Protein AF-A0AAX3NZW2-F1 (afdb_monomer)

Organism: NCBI:txid656

Nearest PDB structures (foldseek):
  5y38-assembly1_A  TM=6.223E-01  e=1.974E+00  Homo sapiens
  3m4w-assembly2_B  TM=3.027E-01  e=1.446E+00  Escherichia coli K-12
  6v8i-assembly1_BB  TM=1.480E-01  e=3.493E+00  Dubowvirus dv80alpha

Radius of gyration: 14.72 Å; Cα contacts (8 Å, |Δi|>4): 260; chains: 1; bounding box: 34×29×38 Å

Sequence (116 aa):
MSKVYSTVPEISEVSLMRLSLELIDGKAMIDFDLTSNLPDKAPVKWGANYNRCRIGLGCYVVSQFSMTGDFHSCNGMLNVSHRNECYFVVFSSELINFSFECKVIHVIGPSVYTSC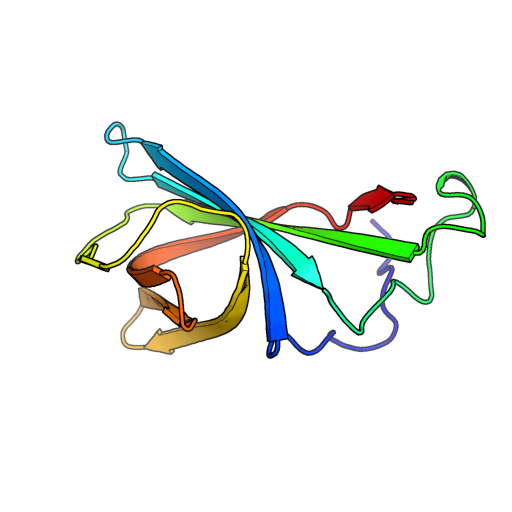

InterPro domains:
  IPR028957 Immunity protein 50 [PF15594] (1-113)

Structure (mmCIF, N/CA/C/O backbone):
data_AF-A0AAX3NZW2-F1
#
_entry.id   AF-A0AAX3NZW2-F1
#
loop_
_atom_site.group_PDB
_atom_site.id
_atom_site.type_symbol
_atom_site.label_atom_id
_atom_site.label_alt_id
_atom_site.label_comp_id
_atom_site.label_asym_id
_atom_site.label_entity_id
_atom_site.label_seq_id
_atom_site.pdbx_PDB_ins_code
_atom_site.Cartn_x
_atom_site.Cartn_y
_atom_site.Cartn_z
_atom_site.occupancy
_atom_site.B_iso_or_equiv
_atom_site.auth_seq_id
_atom_site.auth_comp_id
_atom_site.auth_asym_id
_atom_site.auth_atom_id
_atom_site.pdbx_PDB_model_num
ATOM 1 N N . MET A 1 1 ? -3.575 -11.635 -17.885 1.00 53.38 1 MET A N 1
ATOM 2 C CA . MET A 1 1 ? -2.385 -10.843 -17.496 1.00 53.38 1 MET A CA 1
ATOM 3 C C . MET A 1 1 ? -1.241 -11.803 -17.218 1.00 53.38 1 MET A C 1
ATOM 5 O O . MET A 1 1 ? -1.465 -12.788 -16.528 1.00 53.38 1 MET A O 1
ATOM 9 N N . SER A 1 2 ? -0.055 -11.568 -17.782 1.00 68.62 2 SER A N 1
ATOM 10 C CA . SER A 1 2 ? 1.153 -12.331 -17.445 1.00 68.62 2 SER A CA 1
ATOM 11 C C . SER A 1 2 ? 1.711 -11.855 -16.103 1.00 68.62 2 SER A C 1
ATOM 13 O O . SER A 1 2 ? 1.704 -10.654 -15.832 1.00 68.62 2 SER A O 1
ATOM 15 N N . LYS A 1 3 ? 2.197 -12.778 -15.264 1.00 80.25 3 LYS A N 1
ATOM 16 C CA . LYS A 1 3 ? 2.942 -12.420 -14.048 1.00 80.25 3 LYS A CA 1
ATOM 17 C C . LYS A 1 3 ? 4.201 -11.646 -14.447 1.00 80.25 3 LYS A C 1
ATOM 19 O O . LYS A 1 3 ? 4.969 -12.140 -15.269 1.00 80.25 3 LYS A O 1
ATOM 24 N N . VAL A 1 4 ? 4.386 -10.457 -13.876 1.00 86.06 4 VAL A N 1
ATOM 25 C CA . VAL A 1 4 ? 5.558 -9.597 -14.141 1.00 86.06 4 VAL A CA 1
ATOM 26 C C . VAL A 1 4 ? 6.672 -9.757 -13.108 1.00 86.06 4 VAL A C 1
ATOM 28 O O . VAL A 1 4 ? 7.754 -9.215 -13.295 1.00 86.06 4 VAL A O 1
ATOM 31 N N . TYR A 1 5 ? 6.397 -10.518 -12.049 1.00 86.31 5 TYR A N 1
ATOM 32 C CA . TYR A 1 5 ? 7.382 -10.998 -11.095 1.00 86.31 5 TYR A CA 1
ATOM 33 C C . TYR A 1 5 ? 7.500 -12.522 -11.207 1.00 86.31 5 TYR A C 1
ATOM 35 O O . TYR A 1 5 ? 6.483 -13.225 -11.290 1.00 86.31 5 TYR A O 1
ATOM 43 N N . SER A 1 6 ? 8.724 -13.047 -11.229 1.00 86.62 6 SER A N 1
ATOM 44 C CA . SER A 1 6 ? 8.988 -14.489 -11.166 1.00 86.62 6 SER A CA 1
ATOM 45 C C . SER A 1 6 ? 8.698 -15.083 -9.787 1.00 86.62 6 SER A C 1
ATOM 47 O O . SER A 1 6 ? 8.217 -16.215 -9.707 1.00 86.62 6 SER A O 1
ATOM 49 N N . THR A 1 7 ? 8.919 -14.306 -8.729 1.00 84.44 7 THR A N 1
ATOM 50 C CA . THR A 1 7 ? 8.656 -14.643 -7.326 1.00 84.44 7 THR A CA 1
ATOM 51 C C . THR A 1 7 ? 7.694 -13.631 -6.704 1.00 84.44 7 THR A C 1
ATOM 53 O O . THR A 1 7 ? 7.432 -12.578 -7.275 1.00 84.44 7 THR A O 1
ATOM 56 N N . VAL A 1 8 ? 7.095 -13.950 -5.555 1.00 81.50 8 VAL A N 1
ATOM 57 C CA . VAL A 1 8 ? 6.286 -12.956 -4.833 1.00 81.50 8 VAL A CA 1
ATOM 58 C C . VAL A 1 8 ? 7.242 -11.888 -4.292 1.00 81.50 8 VAL A C 1
ATOM 60 O O . VAL A 1 8 ? 8.155 -12.256 -3.551 1.00 81.50 8 VAL A O 1
ATOM 63 N N . PRO A 1 9 ? 7.086 -10.604 -4.663 1.00 80.38 9 PRO A N 1
ATOM 64 C CA . PRO A 1 9 ? 7.952 -9.558 -4.147 1.00 80.38 9 PRO A CA 1
ATOM 65 C C . PRO A 1 9 ? 7.701 -9.376 -2.651 1.00 80.38 9 PRO A C 1
ATOM 67 O O . PRO A 1 9 ? 6.555 -9.352 -2.200 1.00 80.38 9 PRO A O 1
ATOM 70 N N . GLU A 1 10 ? 8.779 -9.253 -1.887 1.00 79.06 10 GLU A N 1
ATOM 71 C CA . GLU A 1 10 ? 8.693 -8.914 -0.474 1.00 79.06 10 GLU A CA 1
ATOM 72 C C . GLU A 1 10 ? 8.200 -7.470 -0.315 1.00 79.06 10 GLU A C 1
ATOM 74 O O . GLU A 1 10 ? 8.679 -6.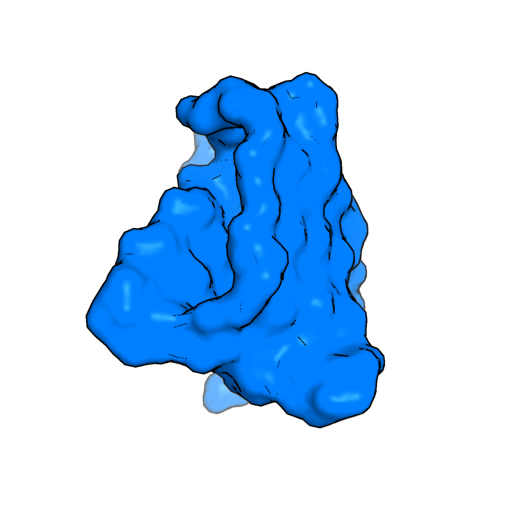559 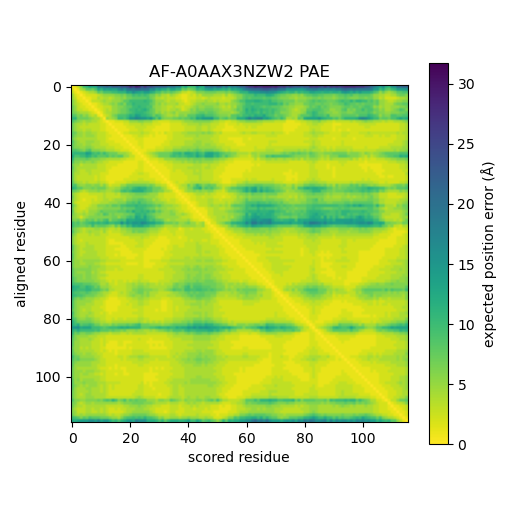-0.995 1.00 79.06 10 GLU A O 1
ATOM 79 N N . ILE A 1 11 ? 7.228 -7.279 0.576 1.00 78.38 11 ILE A N 1
ATOM 80 C CA . ILE A 1 11 ? 6.737 -5.968 0.994 1.00 78.38 11 ILE A CA 1
ATOM 81 C C . ILE A 1 11 ? 7.216 -5.800 2.433 1.00 78.38 11 ILE A C 1
ATOM 83 O O . ILE A 1 11 ? 6.600 -6.331 3.353 1.00 78.38 11 ILE A O 1
ATOM 87 N N . SER A 1 12 ? 8.357 -5.142 2.611 1.00 76.31 12 SER A N 1
ATOM 88 C CA . SER A 1 12 ? 8.885 -4.799 3.931 1.00 76.31 12 SER A CA 1
ATOM 89 C C . SER A 1 12 ? 9.088 -3.296 3.998 1.00 76.31 12 SER A C 1
ATOM 91 O O . SER A 1 12 ? 8.205 -2.590 4.484 1.00 76.31 12 SER A O 1
ATOM 93 N N . GLU A 1 13 ? 10.178 -2.792 3.428 1.00 92.31 13 GLU A N 1
ATOM 94 C CA . GLU A 1 13 ? 10.416 -1.358 3.285 1.00 92.31 13 GLU A CA 1
ATOM 95 C C . GLU A 1 13 ? 9.787 -0.824 1.992 1.00 92.31 13 GLU A C 1
ATOM 97 O O . GLU A 1 13 ? 10.005 -1.345 0.895 1.00 92.31 13 GLU A O 1
ATOM 102 N N . VAL A 1 14 ? 8.982 0.226 2.121 1.00 94.62 14 VAL A N 1
ATOM 103 C CA . VAL A 1 14 ? 8.294 0.871 1.002 1.00 94.62 14 VAL A CA 1
ATOM 104 C C . VAL A 1 14 ? 8.402 2.383 1.114 1.00 94.62 14 VAL A C 1
ATOM 106 O O . VAL A 1 14 ? 8.540 2.930 2.208 1.00 94.62 14 VAL A O 1
ATOM 109 N N . SER A 1 15 ? 8.291 3.074 -0.018 1.00 95.12 15 SER A N 1
ATOM 110 C CA . SER A 1 15 ? 8.140 4.528 -0.034 1.00 95.12 15 SER A CA 1
ATOM 111 C C . SER A 1 15 ? 6.661 4.876 -0.159 1.00 95.12 15 SER A C 1
ATOM 113 O O . SER A 1 15 ? 6.050 4.598 -1.190 1.00 95.12 15 SER A O 1
ATOM 115 N N . LEU A 1 16 ? 6.062 5.449 0.885 1.00 95.50 16 LEU A N 1
ATOM 116 C CA . LEU A 1 16 ? 4.651 5.828 0.908 1.00 95.50 16 LEU A CA 1
ATOM 117 C C . LEU A 1 16 ? 4.422 7.074 0.049 1.00 95.50 16 LEU A C 1
ATOM 119 O O . LEU A 1 16 ? 4.922 8.157 0.356 1.00 95.50 16 LEU A O 1
ATOM 123 N N . MET A 1 17 ? 3.625 6.920 -1.006 1.00 93.06 17 MET A N 1
ATOM 124 C CA . MET A 1 17 ? 3.332 7.976 -1.979 1.00 93.06 17 MET A CA 1
ATOM 125 C C . MET A 1 17 ? 1.961 8.604 -1.748 1.00 93.06 17 MET A C 1
ATOM 127 O O . MET A 1 17 ? 1.772 9.794 -1.992 1.00 93.06 17 MET A O 1
ATOM 131 N N . ARG A 1 18 ? 0.989 7.806 -1.296 1.00 94.38 18 ARG A N 1
ATOM 132 C CA . ARG A 1 18 ? -0.377 8.266 -1.047 1.00 94.38 18 ARG A CA 1
ATOM 133 C C . ARG A 1 18 ? -1.039 7.443 0.045 1.00 94.38 18 ARG A C 1
ATOM 135 O O . ARG A 1 18 ? -0.991 6.218 0.009 1.00 94.38 18 ARG A O 1
ATOM 142 N N . LEU A 1 19 ? -1.755 8.138 0.920 1.00 95.56 19 LEU A N 1
ATOM 143 C CA . LEU A 1 19 ? -2.850 7.600 1.717 1.00 95.56 19 LEU A CA 1
ATOM 144 C C . LEU A 1 19 ? -4.101 8.436 1.417 1.00 95.56 19 LEU A C 1
ATOM 146 O O . LEU A 1 19 ? -4.052 9.662 1.464 1.00 95.56 19 LEU A O 1
ATOM 150 N N . SER A 1 20 ? -5.213 7.793 1.075 1.00 95.50 20 SER A N 1
ATOM 151 C CA . SER A 1 20 ? -6.491 8.456 0.790 1.00 95.50 20 SER A CA 1
ATOM 152 C C . SER A 1 20 ? -7.620 7.697 1.459 1.00 95.50 20 SER A C 1
ATOM 154 O O . SER A 1 20 ? -7.690 6.478 1.331 1.00 95.50 20 SER A O 1
ATOM 156 N N . LEU A 1 21 ? -8.511 8.423 2.130 1.00 95.62 21 LEU A N 1
ATOM 157 C CA . LEU A 1 21 ? -9.642 7.867 2.868 1.00 95.62 21 LEU A CA 1
ATOM 158 C C . LEU A 1 21 ? -10.950 8.396 2.276 1.00 95.62 21 LEU A C 1
ATOM 160 O O . LEU A 1 21 ? -11.104 9.600 2.081 1.00 95.62 21 LEU A O 1
ATOM 164 N N . GLU A 1 22 ? -11.88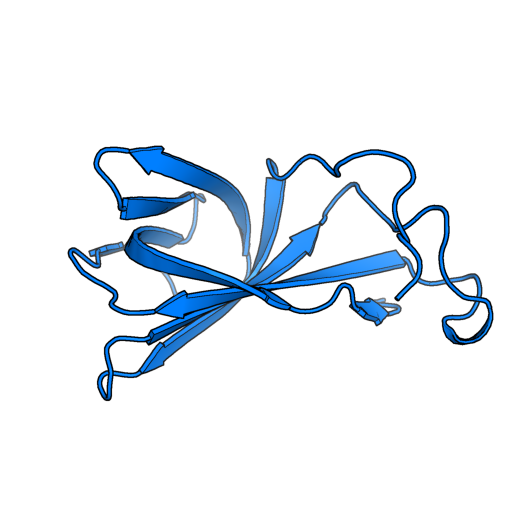5 7.496 2.000 1.00 96.31 22 GLU A N 1
ATOM 165 C CA . GLU A 1 22 ? -13.248 7.790 1.563 1.00 96.31 22 GLU A CA 1
ATOM 166 C C . GLU A 1 22 ? -14.228 7.251 2.608 1.00 96.31 22 GLU A C 1
ATOM 168 O O . GLU A 1 22 ? -14.209 6.069 2.952 1.00 96.31 22 GLU A O 1
ATOM 173 N N . LEU A 1 23 ? -15.088 8.134 3.127 1.00 93.50 23 LEU A N 1
ATOM 174 C CA . LEU A 1 23 ? -16.090 7.762 4.132 1.00 93.50 23 LEU A CA 1
ATOM 175 C C . LEU A 1 23 ? -17.271 7.002 3.524 1.00 93.50 23 LEU A C 1
ATOM 177 O O . LEU A 1 23 ? -17.864 6.157 4.189 1.00 93.50 23 LEU A O 1
ATOM 181 N N . ILE A 1 24 ? -17.604 7.291 2.264 1.00 89.31 24 ILE A N 1
ATOM 182 C CA . ILE A 1 24 ? -18.610 6.533 1.523 1.00 89.31 24 ILE A CA 1
ATOM 183 C C . ILE A 1 24 ? -18.036 5.131 1.297 1.00 89.31 24 ILE A C 1
ATOM 185 O O . ILE A 1 24 ? -16.947 4.989 0.745 1.00 89.31 24 ILE A O 1
ATOM 189 N N . ASP A 1 25 ? -18.744 4.118 1.796 1.00 84.00 25 ASP A N 1
ATOM 190 C CA . ASP A 1 25 ? -18.376 2.694 1.753 1.00 84.00 25 ASP A CA 1
ATOM 191 C C . ASP A 1 25 ? -17.086 2.299 2.504 1.00 84.00 25 ASP A C 1
ATOM 193 O O . ASP A 1 25 ? -16.652 1.147 2.428 1.00 84.00 25 ASP A O 1
ATOM 197 N N . GLY A 1 26 ? -16.502 3.219 3.284 1.00 93.56 26 GLY A N 1
ATOM 198 C CA . GLY A 1 26 ? -15.349 2.964 4.150 1.00 93.56 26 GLY A CA 1
ATOM 199 C C . GLY A 1 26 ? -14.154 2.414 3.377 1.00 93.56 26 GLY A C 1
ATOM 200 O O . GLY A 1 26 ? -13.844 1.224 3.463 1.00 93.56 26 GLY A O 1
ATOM 201 N N . LYS A 1 27 ? -13.477 3.270 2.615 1.00 97.00 27 LYS A N 1
ATOM 202 C CA . LYS A 1 27 ? -12.404 2.870 1.703 1.00 97.00 27 LYS A CA 1
ATOM 203 C C . LYS A 1 27 ? -11.101 3.590 2.015 1.00 97.00 27 LYS A C 1
ATOM 205 O O . LYS A 1 27 ? -11.079 4.802 2.212 1.00 97.00 27 LYS A O 1
ATOM 210 N N . ALA A 1 28 ? -10.003 2.844 1.999 1.00 97.38 28 ALA A N 1
ATOM 211 C CA . ALA A 1 28 ? -8.652 3.377 2.082 1.00 97.38 28 ALA A CA 1
ATOM 212 C C . ALA A 1 28 ? -7.865 2.974 0.835 1.00 97.38 28 ALA A C 1
ATOM 214 O O . ALA A 1 28 ? -7.909 1.825 0.402 1.00 97.38 28 ALA A O 1
ATOM 215 N N . MET A 1 29 ? -7.145 3.927 0.256 1.00 97.19 29 MET A N 1
ATOM 216 C CA . MET A 1 29 ? -6.231 3.700 -0.857 1.00 97.19 29 MET A CA 1
ATOM 217 C C . MET A 1 29 ? -4.822 4.049 -0.409 1.00 97.19 29 MET A C 1
ATOM 219 O O . MET A 1 29 ? -4.579 5.179 0.024 1.00 97.19 29 MET A O 1
ATOM 223 N N . ILE A 1 30 ? -3.912 3.092 -0.541 1.00 96.44 30 ILE A N 1
ATOM 224 C CA . ILE A 1 30 ? -2.490 3.272 -0.263 1.00 96.44 30 ILE A CA 1
ATOM 225 C C . ILE A 1 30 ? -1.742 3.078 -1.571 1.00 96.44 30 ILE A C 1
ATOM 227 O O . ILE A 1 30 ? -1.861 2.014 -2.166 1.00 96.44 30 ILE A O 1
ATOM 231 N N . ASP A 1 31 ? -0.948 4.058 -1.988 1.00 96.00 31 ASP A N 1
ATOM 232 C CA . ASP A 1 31 ? 0.021 3.865 -3.066 1.00 96.00 31 ASP A CA 1
ATOM 233 C C . ASP A 1 31 ? 1.428 3.960 -2.485 1.00 96.00 31 ASP A C 1
ATOM 235 O O . ASP A 1 31 ? 1.749 4.905 -1.755 1.00 96.00 31 ASP A O 1
ATOM 239 N N . PHE A 1 32 ? 2.273 2.994 -2.821 1.00 95.06 32 PHE A N 1
ATOM 240 C CA . PHE A 1 32 ? 3.657 2.955 -2.377 1.00 95.06 32 PHE A CA 1
ATOM 241 C C . PHE A 1 32 ? 4.573 2.390 -3.452 1.00 95.06 32 PHE A C 1
ATOM 243 O O . PHE A 1 32 ? 4.166 1.589 -4.295 1.00 95.06 32 PHE A O 1
ATOM 250 N N . ASP A 1 33 ? 5.832 2.796 -3.394 1.00 94.31 33 ASP A N 1
ATOM 251 C CA . ASP A 1 33 ? 6.872 2.236 -4.235 1.00 94.31 33 ASP A CA 1
ATOM 252 C C . ASP A 1 33 ? 7.626 1.132 -3.492 1.00 94.31 33 ASP A C 1
ATOM 254 O O . ASP A 1 33 ? 7.989 1.285 -2.323 1.00 94.31 33 ASP A O 1
ATOM 258 N N . LEU A 1 34 ? 7.911 0.034 -4.191 1.00 91.19 34 LEU A N 1
ATOM 259 C CA . LEU A 1 34 ? 8.825 -1.001 -3.715 1.00 91.19 34 LEU A CA 1
ATOM 260 C C . LEU A 1 34 ? 10.258 -0.469 -3.827 1.00 91.19 34 LEU A C 1
ATOM 262 O O . LEU A 1 34 ? 10.754 -0.244 -4.933 1.00 91.19 34 LEU A O 1
ATOM 266 N N . THR A 1 35 ? 10.928 -0.252 -2.696 1.00 82.12 35 THR A N 1
ATOM 267 C CA . THR A 1 35 ? 12.243 0.416 -2.655 1.00 82.12 35 THR A CA 1
ATOM 268 C C . THR A 1 35 ? 13.371 -0.444 -3.221 1.00 82.12 35 THR A C 1
ATOM 270 O O . THR A 1 35 ? 14.344 0.098 -3.739 1.00 82.12 35 THR A O 1
ATOM 273 N N . SER A 1 36 ? 13.244 -1.771 -3.164 1.00 77.81 36 SER A N 1
ATOM 274 C CA . SER A 1 36 ? 14.294 -2.709 -3.595 1.00 77.81 36 SER A CA 1
ATOM 275 C C . SER A 1 36 ? 13.817 -3.774 -4.583 1.00 77.81 36 SER A C 1
ATOM 277 O O . SER A 1 36 ? 14.552 -4.720 -4.855 1.00 77.81 36 SER A O 1
ATOM 279 N N . ASN A 1 37 ? 12.595 -3.662 -5.117 1.00 84.38 37 ASN A N 1
ATOM 280 C CA . ASN A 1 37 ? 12.004 -4.744 -5.903 1.00 84.38 37 ASN A CA 1
ATOM 281 C C . ASN A 1 37 ? 11.312 -4.253 -7.181 1.00 84.38 37 ASN A C 1
ATOM 283 O O . ASN A 1 37 ? 10.163 -3.802 -7.181 1.00 84.38 37 ASN A O 1
ATOM 287 N N . LEU A 1 38 ? 12.030 -4.373 -8.295 1.00 89.06 38 LEU A N 1
ATOM 288 C CA . LEU A 1 38 ? 11.531 -4.059 -9.628 1.00 89.06 38 LEU A CA 1
ATOM 289 C C . LEU A 1 38 ? 11.024 -5.330 -10.336 1.00 89.06 38 LEU A C 1
ATOM 291 O O . LEU A 1 38 ? 11.610 -6.395 -10.152 1.00 89.06 38 LEU A O 1
ATOM 295 N N . PRO A 1 39 ? 9.966 -5.240 -11.165 1.00 89.62 39 PRO A N 1
ATOM 296 C CA . PRO A 1 39 ? 9.492 -6.370 -11.964 1.00 89.62 39 PRO A CA 1
ATOM 297 C C . PRO A 1 39 ? 10.599 -6.930 -12.868 1.00 89.62 39 PRO A C 1
ATOM 299 O O . PRO A 1 39 ? 11.219 -6.172 -13.616 1.00 89.62 39 PRO A O 1
ATOM 302 N N . ASP A 1 40 ? 10.816 -8.247 -12.837 1.00 87.62 40 ASP A N 1
ATOM 303 C CA . ASP A 1 40 ? 11.859 -8.955 -13.601 1.00 87.62 40 ASP A CA 1
ATOM 304 C C . ASP A 1 40 ? 11.341 -9.581 -14.908 1.00 87.62 40 ASP A C 1
ATOM 306 O O . ASP A 1 40 ? 12.112 -9.934 -15.799 1.00 87.62 40 ASP A O 1
ATOM 310 N N . LYS A 1 41 ? 10.017 -9.688 -15.052 1.00 88.19 41 L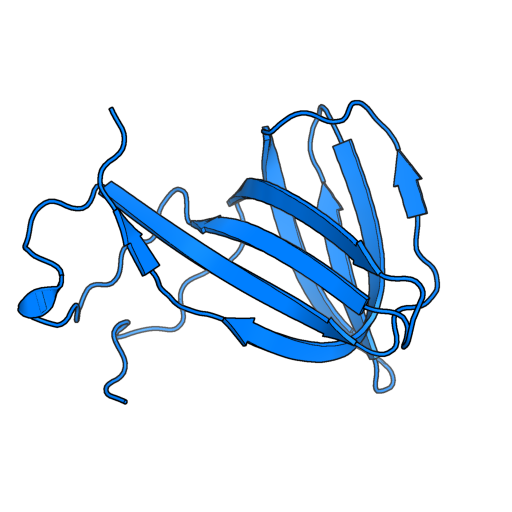YS A N 1
ATOM 311 C CA . LYS A 1 41 ? 9.316 -10.141 -16.263 1.00 88.19 41 LYS A CA 1
ATOM 312 C C . LYS A 1 41 ? 8.432 -9.035 -16.829 1.00 88.19 41 LYS A C 1
ATOM 314 O O . LYS A 1 41 ? 7.276 -9.268 -17.197 1.00 88.19 41 LYS A O 1
ATOM 319 N N . ALA A 1 42 ? 8.954 -7.811 -16.861 1.00 85.06 42 ALA A N 1
ATOM 320 C CA . ALA A 1 42 ? 8.212 -6.674 -17.382 1.00 85.06 42 ALA A CA 1
ATOM 321 C C . ALA A 1 42 ? 7.868 -6.853 -18.874 1.00 85.06 42 ALA A C 1
ATOM 323 O O . ALA A 1 42 ? 8.704 -7.291 -19.668 1.00 85.06 42 ALA A O 1
ATOM 324 N N . PRO A 1 43 ? 6.640 -6.502 -19.292 1.00 86.62 43 PRO A N 1
ATOM 325 C CA . PRO A 1 43 ? 6.278 -6.463 -20.701 1.00 86.62 43 PRO A CA 1
ATOM 326 C C . PRO A 1 43 ? 7.122 -5.438 -21.466 1.00 86.62 43 PRO A C 1
ATOM 328 O O . PRO A 1 43 ? 7.326 -4.331 -20.980 1.00 86.62 43 PRO A O 1
ATOM 331 N N . VAL A 1 44 ? 7.488 -5.742 -22.717 1.00 85.50 44 VAL A N 1
ATOM 332 C CA . VAL A 1 44 ? 8.299 -4.857 -23.586 1.00 85.50 44 VAL A CA 1
ATOM 333 C C . VAL A 1 44 ? 7.763 -3.418 -23.650 1.00 85.50 44 VAL A C 1
ATOM 335 O O . VAL A 1 44 ? 8.533 -2.463 -23.666 1.00 85.50 44 VAL A O 1
ATOM 338 N N . LYS A 1 45 ? 6.434 -3.245 -23.617 1.00 86.50 45 LYS A N 1
ATOM 339 C CA . LYS A 1 45 ? 5.764 -1.932 -23.632 1.00 86.50 45 LYS A CA 1
ATOM 340 C C . LYS A 1 45 ? 6.111 -1.008 -22.452 1.00 86.50 45 LYS A C 1
ATOM 342 O O . LYS A 1 45 ? 5.773 0.166 -22.511 1.00 86.50 45 LYS A O 1
ATOM 347 N N . TRP A 1 46 ? 6.710 -1.520 -21.378 1.00 85.88 46 TRP A N 1
ATOM 348 C CA . TRP A 1 46 ? 7.143 -0.722 -20.224 1.00 85.88 46 TRP A CA 1
ATOM 349 C C . TRP A 1 46 ? 8.532 -0.100 -20.409 1.00 85.88 46 TRP A C 1
ATOM 351 O O . TRP A 1 46 ? 8.937 0.737 -19.607 1.00 85.88 46 TRP A O 1
ATOM 361 N N . GLY A 1 47 ? 9.248 -0.468 -21.477 1.00 85.25 47 GLY A N 1
ATOM 362 C CA . GLY A 1 47 ? 10.638 -0.074 -21.676 1.00 85.25 47 GLY A CA 1
ATOM 363 C C . GLY A 1 47 ? 11.595 -0.826 -20.746 1.00 85.25 47 GLY A C 1
ATOM 364 O O . GLY A 1 47 ? 11.190 -1.717 -20.003 1.00 85.25 47 GLY A O 1
ATOM 365 N N . ALA A 1 48 ? 12.882 -0.482 -20.819 1.00 80.00 48 ALA A N 1
ATOM 366 C CA . ALA A 1 48 ? 13.954 -1.206 -20.125 1.00 80.00 48 ALA A CA 1
ATOM 367 C C . ALA A 1 48 ? 14.573 -0.448 -18.932 1.00 80.00 48 ALA A C 1
ATOM 369 O O . ALA A 1 48 ? 15.343 -1.036 -18.183 1.00 80.00 48 ALA A O 1
ATOM 370 N N . ASN A 1 49 ? 14.248 0.839 -18.747 1.00 85.06 49 ASN A N 1
ATOM 371 C CA . ASN A 1 49 ? 15.008 1.753 -17.875 1.00 85.06 49 ASN A CA 1
ATOM 372 C C . ASN A 1 49 ? 14.171 2.369 -16.737 1.00 85.06 49 ASN A C 1
ATOM 374 O O . ASN A 1 49 ? 14.427 3.494 -16.302 1.00 85.06 49 ASN A O 1
ATOM 378 N N . TYR A 1 50 ? 13.134 1.673 -16.273 1.00 89.50 50 TYR A N 1
ATOM 379 C CA . TYR A 1 50 ? 12.412 2.102 -15.077 1.00 89.50 50 TYR A CA 1
ATOM 380 C C . TYR A 1 50 ? 13.248 1.809 -13.826 1.00 89.50 50 TYR A C 1
ATOM 382 O O . TYR A 1 50 ? 13.908 0.777 -13.734 1.00 89.50 50 TYR A O 1
ATOM 390 N N . ASN A 1 51 ? 13.207 2.717 -12.852 1.00 88.31 51 ASN A N 1
ATOM 391 C CA . ASN A 1 51 ? 13.903 2.567 -11.570 1.00 88.31 51 ASN A CA 1
ATOM 392 C C . ASN A 1 51 ? 12.947 2.590 -10.369 1.00 88.31 51 ASN A C 1
ATOM 394 O O . ASN A 1 51 ? 13.389 2.465 -9.229 1.00 88.31 51 ASN A O 1
ATOM 398 N N . ARG A 1 52 ? 11.639 2.728 -10.615 1.00 90.62 52 ARG A N 1
ATOM 399 C CA . ARG A 1 52 ? 10.584 2.673 -9.602 1.00 90.62 52 ARG A CA 1
ATOM 400 C C . ARG A 1 52 ? 9.490 1.700 -10.021 1.00 90.62 52 ARG A C 1
ATOM 402 O O . ARG A 1 52 ? 9.164 1.582 -11.204 1.00 90.62 52 ARG A O 1
ATOM 409 N N . CYS A 1 53 ? 8.897 1.037 -9.033 1.00 92.62 53 CYS A N 1
ATOM 410 C CA . CYS A 1 53 ? 7.700 0.223 -9.190 1.00 92.62 53 CYS A CA 1
ATOM 411 C C . CYS A 1 53 ? 6.688 0.606 -8.116 1.00 92.62 53 CYS A C 1
ATOM 413 O O . CYS A 1 53 ? 6.969 0.449 -6.929 1.00 92.62 53 CYS A O 1
ATOM 415 N N . ARG A 1 54 ? 5.519 1.080 -8.544 1.00 93.69 54 ARG A N 1
ATOM 416 C CA . ARG A 1 54 ? 4.407 1.468 -7.685 1.00 93.69 54 ARG A CA 1
ATOM 417 C C . ARG A 1 54 ? 3.366 0.365 -7.604 1.00 93.69 54 ARG A C 1
ATOM 419 O O . ARG A 1 54 ? 2.929 -0.167 -8.631 1.00 93.69 54 ARG A O 1
ATOM 426 N N . ILE A 1 55 ? 2.933 0.095 -6.382 1.00 94.06 55 ILE A N 1
ATOM 427 C CA . ILE A 1 55 ? 1.825 -0.786 -6.037 1.00 94.06 55 ILE A CA 1
ATOM 428 C C . ILE A 1 55 ? 0.760 0.045 -5.324 1.00 94.06 55 ILE A C 1
ATOM 430 O O . ILE A 1 55 ? 1.077 0.877 -4.476 1.00 94.06 55 ILE A O 1
ATOM 434 N N . GLY A 1 56 ? -0.499 -0.195 -5.675 1.00 95.19 56 GLY A N 1
ATOM 435 C CA . GLY A 1 56 ? -1.649 0.321 -4.945 1.00 95.19 56 GLY A CA 1
ATOM 436 C C . GLY A 1 56 ? -2.326 -0.783 -4.136 1.00 95.19 56 GLY A C 1
ATOM 437 O O . GLY A 1 56 ? -2.437 -1.921 -4.597 1.00 95.19 56 GLY A O 1
ATOM 438 N N . LEU A 1 57 ? -2.825 -0.448 -2.953 1.00 95.75 57 LEU A N 1
ATOM 439 C CA . LEU A 1 57 ? -3.741 -1.267 -2.167 1.00 95.75 57 LEU A CA 1
ATOM 440 C C . LEU A 1 57 ? -5.051 -0.509 -2.002 1.00 95.75 57 LEU A C 1
ATOM 442 O O . LEU A 1 57 ? -5.094 0.550 -1.378 1.00 95.75 57 LEU A O 1
ATOM 446 N N . GLY A 1 58 ? -6.115 -1.064 -2.573 1.00 97.00 58 G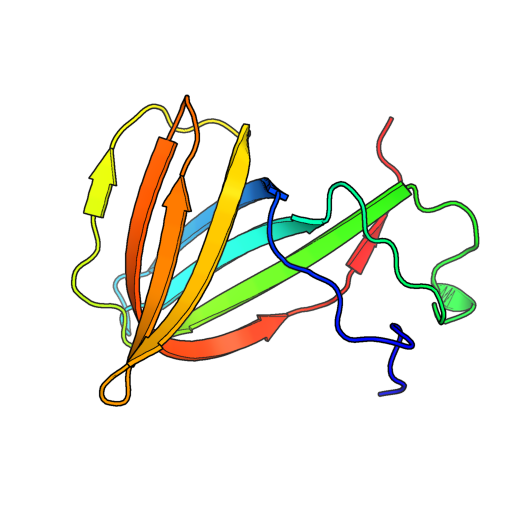LY A N 1
ATOM 447 C CA . GLY A 1 58 ? -7.482 -0.659 -2.288 1.00 97.00 58 GLY A CA 1
ATOM 448 C C . GLY A 1 58 ? -8.062 -1.524 -1.181 1.00 97.00 58 GLY A C 1
ATOM 449 O O . GLY A 1 58 ? -8.252 -2.724 -1.369 1.00 97.00 58 GLY A O 1
ATOM 450 N N . CYS A 1 59 ? -8.352 -0.910 -0.046 1.00 97.31 59 CYS A N 1
ATOM 451 C CA . CYS A 1 59 ? -8.908 -1.540 1.141 1.00 97.31 59 CYS A CA 1
ATOM 452 C C . CYS A 1 59 ? -10.357 -1.087 1.322 1.00 97.31 59 CYS A C 1
ATOM 454 O O . CYS A 1 59 ? -10.631 0.113 1.300 1.00 97.31 59 CYS A O 1
ATOM 456 N N . TYR A 1 60 ? -11.277 -2.032 1.511 1.00 96.44 60 TYR A N 1
ATOM 457 C CA . TYR A 1 60 ? -12.717 -1.763 1.582 1.00 96.44 60 TYR A CA 1
ATOM 458 C C . TYR A 1 60 ? -13.323 -2.290 2.877 1.00 96.44 60 TYR A C 1
ATOM 460 O O . TYR A 1 60 ? -12.848 -3.283 3.442 1.00 96.44 60 TYR A O 1
ATOM 468 N N . VAL A 1 61 ? -14.413 -1.649 3.305 1.00 96.12 61 VAL A N 1
ATOM 469 C CA . VAL A 1 61 ? -15.036 -1.885 4.612 1.00 96.12 61 VAL A CA 1
ATOM 470 C C . VAL A 1 61 ? -14.007 -1.649 5.720 1.00 96.12 61 VAL A C 1
ATOM 472 O O . VAL A 1 61 ? -13.712 -2.530 6.526 1.00 96.12 61 VAL A O 1
ATOM 475 N N . VAL A 1 62 ? -13.385 -0.471 5.678 1.00 97.25 62 VAL A N 1
ATOM 476 C CA . VAL A 1 62 ? -12.332 -0.054 6.602 1.00 97.25 62 VAL A CA 1
ATOM 477 C C . VAL A 1 62 ? -12.917 0.222 7.986 1.00 97.25 62 VAL A C 1
ATOM 479 O O . VAL A 1 62 ? -13.926 0.913 8.123 1.00 97.25 62 VAL A O 1
ATOM 482 N N . SER A 1 63 ? -12.251 -0.287 9.017 1.00 95.25 63 SER A N 1
ATOM 483 C CA . SER A 1 63 ? -12.596 -0.089 10.425 1.00 95.25 63 SER A CA 1
ATOM 484 C C . SER A 1 63 ? -11.350 0.127 11.280 1.00 95.25 63 SER A C 1
ATOM 486 O O . SER A 1 63 ? -10.230 -0.146 10.855 1.00 95.25 63 SER A O 1
ATOM 488 N N . GLN A 1 64 ? -11.552 0.635 12.501 1.00 95.75 64 GLN A N 1
ATOM 489 C CA . GLN A 1 64 ? -10.485 0.834 13.494 1.00 95.75 64 GLN A CA 1
ATOM 490 C C . GLN A 1 64 ? -9.292 1.654 12.968 1.00 95.75 64 GLN A C 1
ATOM 492 O O . GLN A 1 64 ? -8.139 1.375 13.291 1.00 95.75 64 GLN A O 1
ATOM 497 N N . PHE A 1 65 ? -9.567 2.661 12.133 1.00 96.56 65 PHE A N 1
ATOM 498 C CA . PHE A 1 65 ? -8.520 3.514 11.585 1.00 96.56 65 PHE A CA 1
ATOM 499 C C . PHE A 1 65 ? -7.878 4.369 12.684 1.00 96.56 65 PHE A C 1
ATOM 501 O O . PHE A 1 65 ? -8.569 5.043 13.449 1.00 96.56 65 PHE A O 1
ATOM 508 N N . SER A 1 66 ? -6.550 4.370 12.722 1.00 97.25 66 SER A N 1
ATOM 509 C CA . SER A 1 66 ? -5.726 5.197 13.600 1.00 97.25 66 SER A CA 1
ATOM 510 C C . SER A 1 66 ? -4.546 5.748 12.810 1.00 97.25 66 SER A C 1
ATOM 512 O O . SER A 1 66 ? -3.946 5.027 12.011 1.00 97.25 66 SER A O 1
ATOM 514 N N . MET A 1 67 ? -4.210 7.017 13.033 1.00 96.19 67 MET A N 1
ATOM 515 C CA . MET A 1 67 ? -3.076 7.680 12.398 1.00 96.19 67 MET A CA 1
ATOM 516 C C . MET A 1 67 ? -2.458 8.710 13.338 1.00 96.19 67 MET A C 1
ATOM 518 O O . MET A 1 67 ? -3.175 9.474 13.986 1.00 96.19 67 MET A O 1
ATOM 522 N N . THR A 1 68 ? -1.131 8.752 13.380 1.00 97.06 68 THR A N 1
ATOM 523 C CA . THR A 1 68 ? -0.346 9.723 14.146 1.00 97.06 68 THR A CA 1
ATOM 524 C C . THR A 1 68 ? 0.885 10.157 13.352 1.00 97.06 68 THR A C 1
ATOM 526 O O . THR A 1 68 ? 1.498 9.346 12.658 1.00 97.06 68 THR A O 1
ATOM 529 N N . GLY A 1 69 ? 1.261 11.433 13.467 1.00 95.12 69 GLY A N 1
ATOM 530 C CA . GLY A 1 69 ? 2.455 11.995 12.828 1.00 95.12 69 GLY A CA 1
ATOM 531 C C . GLY A 1 69 ? 2.160 13.031 11.740 1.00 95.12 69 GLY A C 1
ATOM 532 O O . GLY A 1 69 ? 1.043 13.544 11.641 1.00 95.12 69 GLY A O 1
ATOM 533 N N . ASP A 1 70 ? 3.181 13.331 10.939 1.00 91.56 70 ASP A N 1
ATOM 534 C CA . ASP A 1 70 ? 3.198 14.406 9.949 1.00 91.56 70 ASP A CA 1
ATOM 535 C C . ASP A 1 70 ? 2.906 13.895 8.536 1.00 91.56 70 ASP A C 1
ATOM 537 O O . ASP A 1 70 ? 3.469 12.906 8.065 1.00 91.56 70 ASP A O 1
ATOM 541 N N . PHE A 1 71 ? 2.045 14.609 7.811 1.00 85.12 71 PHE A N 1
ATOM 542 C CA . PHE A 1 71 ? 1.529 14.160 6.518 1.00 85.12 71 PHE A CA 1
ATOM 543 C C . PHE A 1 71 ? 2.489 14.470 5.354 1.00 85.12 71 PHE A C 1
ATOM 545 O O . PHE A 1 71 ? 2.258 15.380 4.559 1.00 85.12 71 PHE A O 1
ATOM 552 N N . HIS A 1 72 ? 3.572 13.696 5.254 1.00 87.75 72 HIS A N 1
ATOM 553 C CA . HIS A 1 72 ? 4.570 13.780 4.183 1.00 87.75 72 HIS A CA 1
ATOM 554 C C . HIS A 1 72 ? 4.896 12.396 3.606 1.00 87.75 72 HIS A C 1
ATOM 556 O O . HIS A 1 72 ? 4.800 11.377 4.292 1.00 87.75 72 HIS A O 1
ATOM 562 N N . SER A 1 73 ? 5.319 12.355 2.338 1.00 87.44 73 SER A N 1
ATOM 563 C CA . SER A 1 73 ? 5.866 11.133 1.741 1.00 87.44 73 SER A CA 1
ATOM 564 C C . SER A 1 73 ? 7.113 10.697 2.504 1.00 87.44 73 SER A C 1
ATOM 566 O O . SER A 1 73 ? 8.010 11.511 2.735 1.00 87.44 73 SER A O 1
ATOM 568 N N . CYS A 1 74 ? 7.193 9.423 2.865 1.00 94.00 74 CYS A N 1
ATOM 569 C CA . CYS A 1 74 ? 8.315 8.890 3.625 1.00 94.00 74 CYS A CA 1
ATOM 570 C C . CYS A 1 74 ? 8.532 7.410 3.328 1.00 94.00 74 CYS A C 1
ATOM 572 O O . CYS A 1 74 ? 7.636 6.713 2.848 1.00 94.00 74 CYS A O 1
ATOM 574 N N . ASN A 1 75 ? 9.731 6.933 3.643 1.00 95.50 75 ASN A N 1
ATOM 575 C CA . ASN A 1 75 ? 9.995 5.505 3.679 1.00 95.50 75 ASN A CA 1
ATOM 576 C C . ASN A 1 75 ? 9.524 4.938 5.016 1.00 95.50 75 ASN A C 1
ATOM 578 O O . ASN A 1 75 ? 9.586 5.614 6.043 1.00 95.50 75 ASN A O 1
ATOM 582 N N . GLY A 1 76 ? 9.053 3.701 5.001 1.00 95.44 76 GLY A N 1
ATOM 583 C CA . GLY A 1 76 ? 8.609 3.019 6.202 1.00 95.44 76 GLY A CA 1
ATOM 584 C C . GLY A 1 76 ? 8.316 1.554 5.946 1.00 95.44 76 GLY A C 1
ATOM 585 O O . GLY A 1 76 ? 8.422 1.061 4.822 1.00 95.44 76 GLY A O 1
ATOM 586 N N . MET A 1 77 ? 7.934 0.861 7.011 1.00 95.94 77 MET A N 1
ATOM 587 C CA . MET A 1 77 ? 7.525 -0.530 6.937 1.00 95.94 77 MET A CA 1
ATOM 588 C C . MET A 1 77 ? 6.027 -0.622 6.693 1.00 95.94 77 MET A C 1
ATOM 590 O O . MET A 1 77 ? 5.247 -0.081 7.476 1.00 95.94 77 MET A O 1
ATOM 594 N N . LEU A 1 78 ? 5.627 -1.341 5.647 1.00 95.44 78 LEU A N 1
ATOM 595 C CA . LEU A 1 78 ? 4.232 -1.690 5.400 1.00 95.44 78 LEU A CA 1
ATOM 596 C C . LEU A 1 78 ? 4.030 -3.174 5.678 1.00 95.44 78 LEU A C 1
ATOM 598 O O . LEU A 1 78 ? 4.623 -4.022 5.020 1.00 95.44 78 LEU A O 1
ATOM 602 N N . ASN A 1 79 ? 3.146 -3.486 6.617 1.00 95.25 79 ASN A N 1
ATOM 603 C CA . ASN A 1 79 ? 2.762 -4.849 6.929 1.00 95.25 79 ASN A CA 1
ATOM 604 C C . ASN A 1 79 ? 1.274 -5.058 6.645 1.00 95.25 79 ASN A C 1
ATOM 606 O O . ASN A 1 79 ? 0.427 -4.259 7.052 1.00 95.25 79 ASN A O 1
ATOM 610 N N . VAL A 1 80 ? 0.963 -6.159 5.967 1.00 94.38 80 VAL A N 1
ATOM 611 C CA . VAL A 1 80 ? -0.402 -6.608 5.705 1.00 94.38 80 VAL A CA 1
ATOM 612 C C . VAL A 1 80 ? -0.519 -8.035 6.213 1.00 94.38 80 VAL A C 1
ATOM 614 O O . VAL A 1 80 ? 0.130 -8.944 5.702 1.00 94.38 80 VAL A O 1
ATOM 617 N N . SER A 1 81 ? -1.360 -8.244 7.220 1.00 94.81 81 SER A N 1
ATOM 618 C CA . SER A 1 81 ? -1.610 -9.570 7.790 1.00 94.81 81 SER A CA 1
ATOM 619 C C . SER A 1 81 ? -3.097 -9.894 7.783 1.00 94.81 81 SER A C 1
ATOM 621 O O . SER A 1 81 ? -3.928 -8.994 7.782 1.00 94.81 81 SER A O 1
ATOM 623 N N . HIS A 1 82 ? -3.447 -11.177 7.764 1.00 94.00 82 HIS A N 1
ATOM 624 C CA . HIS A 1 82 ? -4.838 -11.628 7.779 1.00 94.00 82 HIS A CA 1
ATOM 625 C C . HIS A 1 82 ? -5.138 -12.337 9.105 1.00 94.00 82 HIS A C 1
ATOM 627 O O . HIS A 1 82 ? -4.421 -13.269 9.479 1.00 94.00 82 HIS A O 1
ATOM 633 N N . ARG A 1 83 ? -6.166 -11.886 9.834 1.00 90.94 83 ARG A N 1
ATOM 634 C CA . ARG A 1 83 ? -6.612 -12.454 11.118 1.00 90.94 83 ARG A CA 1
ATOM 635 C C . ARG A 1 83 ? -8.130 -12.323 11.242 1.00 90.94 83 ARG A C 1
ATOM 637 O O . ARG A 1 83 ? -8.665 -11.257 10.971 1.00 90.94 83 ARG A O 1
ATOM 644 N N . ASN A 1 84 ? -8.805 -13.379 11.706 1.00 83.75 84 ASN A N 1
ATOM 645 C CA . ASN A 1 84 ? -10.244 -13.371 12.015 1.00 83.75 84 ASN A CA 1
ATOM 646 C C . ASN A 1 84 ? -11.116 -12.743 10.907 1.00 83.75 84 ASN A C 1
ATOM 648 O O . ASN A 1 84 ? -11.928 -11.871 11.189 1.00 83.75 84 ASN A O 1
ATOM 652 N N . GLU A 1 85 ? -10.913 -13.172 9.655 1.00 90.88 85 GLU A N 1
ATOM 653 C CA . GLU A 1 85 ? -11.661 -12.708 8.465 1.00 90.88 85 GLU A CA 1
ATOM 654 C C . GLU A 1 85 ? -11.402 -11.252 8.032 1.00 90.88 85 GLU A C 1
ATOM 656 O O . GLU A 1 85 ? -12.002 -10.779 7.066 1.00 90.88 85 GLU A O 1
ATOM 661 N N . CYS A 1 86 ? -10.487 -10.550 8.700 1.00 95.19 86 CYS A N 1
ATOM 662 C CA . CYS A 1 86 ? -10.070 -9.199 8.348 1.00 95.19 86 CYS A CA 1
ATOM 663 C C . CYS A 1 86 ? -8.587 -9.156 7.972 1.00 95.19 86 CYS A C 1
ATOM 665 O O . CYS A 1 86 ? -7.753 -9.935 8.445 1.00 95.19 86 CYS A O 1
ATOM 667 N N . TYR A 1 87 ? -8.241 -8.178 7.146 1.00 96.88 87 TYR A N 1
ATOM 668 C CA . TYR A 1 87 ? -6.868 -7.769 6.917 1.00 96.88 87 TYR A CA 1
ATOM 669 C C . TYR A 1 87 ? -6.510 -6.606 7.832 1.00 96.88 87 TYR A C 1
ATOM 671 O O . TYR A 1 87 ? -7.252 -5.633 7.931 1.00 96.88 87 TYR A O 1
ATOM 679 N N . PHE A 1 88 ? -5.342 -6.700 8.448 1.00 97.12 88 PHE A N 1
ATOM 680 C CA . PHE A 1 88 ? -4.729 -5.670 9.268 1.00 97.12 88 PHE A CA 1
ATOM 681 C C . PHE A 1 88 ? -3.606 -5.041 8.466 1.00 97.12 88 PHE A C 1
ATOM 683 O O . PHE A 1 88 ? -2.630 -5.719 8.128 1.00 97.12 88 PHE A O 1
ATOM 690 N N . VAL A 1 89 ? -3.763 -3.758 8.168 1.00 96.94 89 VAL A N 1
ATOM 691 C CA . VAL A 1 89 ? -2.778 -2.964 7.444 1.00 96.94 89 VAL A CA 1
ATOM 692 C C . VAL A 1 89 ? -2.130 -2.016 8.433 1.00 96.94 89 VAL A C 1
ATOM 694 O O . VAL A 1 89 ? -2.821 -1.268 9.121 1.00 96.94 89 VAL A O 1
ATOM 697 N N . VAL A 1 90 ? -0.805 -2.063 8.513 1.00 97.44 90 VAL A N 1
ATOM 698 C CA . VAL A 1 90 ? -0.011 -1.213 9.397 1.00 97.44 90 VAL A CA 1
ATOM 699 C C . VAL A 1 90 ? 1.123 -0.615 8.591 1.00 97.44 90 VAL A C 1
ATOM 701 O O . VAL A 1 90 ? 1.886 -1.344 7.961 1.00 97.44 90 VAL A O 1
ATOM 704 N N . PHE A 1 91 ? 1.239 0.703 8.634 1.00 97.25 91 PHE A N 1
ATOM 705 C CA . PHE A 1 91 ? 2.396 1.421 8.137 1.00 97.25 91 PHE A CA 1
ATOM 706 C C . PHE A 1 91 ? 3.093 2.124 9.294 1.00 97.25 91 PHE A C 1
ATOM 708 O O . PHE A 1 91 ? 2.442 2.804 10.094 1.00 97.25 91 PHE A O 1
ATOM 715 N N . SER A 1 92 ? 4.412 1.977 9.361 1.00 96.81 92 SER A N 1
ATOM 716 C CA . SER A 1 92 ? 5.231 2.593 10.398 1.00 96.81 92 SER A CA 1
ATOM 717 C C . SER A 1 92 ? 6.467 3.265 9.821 1.00 96.81 92 SER A C 1
ATOM 719 O O . SER A 1 92 ? 7.253 2.634 9.113 1.00 96.81 92 SER 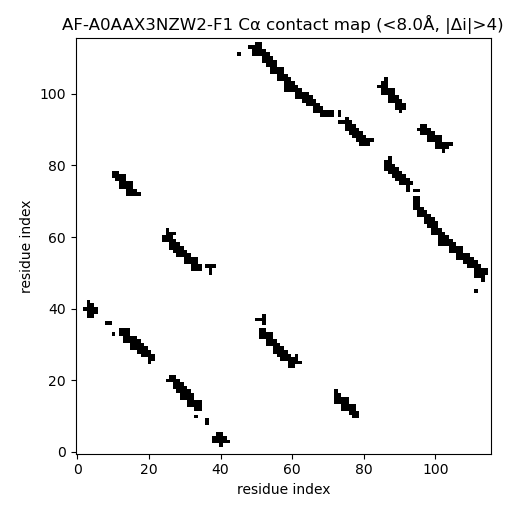A O 1
ATOM 721 N N . SER A 1 93 ? 6.659 4.533 10.169 1.00 96.31 93 SER A N 1
ATOM 722 C CA . SER A 1 93 ? 7.869 5.302 9.889 1.00 96.31 93 SER A CA 1
ATOM 723 C C . SER A 1 93 ? 8.185 6.266 11.034 1.00 96.31 93 SER A C 1
ATOM 725 O O . SER A 1 93 ? 7.434 6.377 12.007 1.00 96.31 93 SER A O 1
ATOM 727 N N . GLU A 1 94 ? 9.299 6.985 10.907 1.00 95.56 94 GLU A N 1
ATOM 728 C CA . GLU A 1 94 ? 9.662 8.070 11.825 1.00 95.56 94 GLU A CA 1
ATOM 729 C C . GLU A 1 94 ? 8.734 9.291 11.704 1.00 95.56 94 GLU A C 1
ATOM 731 O O . GLU A 1 94 ? 8.635 10.073 12.645 1.00 95.56 94 GLU A O 1
ATOM 736 N N . LEU A 1 95 ? 8.047 9.457 10.564 1.00 95.69 95 LEU A N 1
ATOM 737 C CA . LEU A 1 95 ? 7.216 10.632 10.277 1.00 95.69 95 LEU A CA 1
ATOM 738 C C . LEU A 1 95 ? 5.729 10.381 10.501 1.00 95.69 95 LEU A C 1
ATOM 740 O O . LEU A 1 95 ? 5.046 11.231 11.061 1.00 95.69 95 LEU A O 1
ATOM 744 N N . ILE A 1 96 ? 5.217 9.236 10.054 1.00 96.12 96 ILE A N 1
ATOM 745 C CA . ILE A 1 96 ? 3.790 8.921 10.093 1.00 96.12 96 ILE A CA 1
ATOM 746 C C . ILE A 1 96 ? 3.581 7.438 10.345 1.00 96.12 96 ILE A C 1
ATOM 748 O O . ILE A 1 96 ? 4.225 6.569 9.760 1.00 96.12 96 ILE A O 1
ATOM 752 N N . ASN A 1 97 ? 2.633 7.155 11.222 1.00 97.25 97 ASN A N 1
ATOM 753 C CA . ASN A 1 97 ? 2.198 5.815 11.544 1.00 97.25 97 ASN A CA 1
ATOM 754 C C . ASN A 1 97 ? 0.698 5.754 11.307 1.00 97.25 97 ASN A C 1
ATOM 756 O O . ASN A 1 97 ? -0.039 6.638 11.743 1.00 97.25 97 ASN A O 1
ATOM 760 N N . PHE A 1 98 ? 0.233 4.716 10.624 1.00 97.56 98 PHE A N 1
ATOM 761 C CA . PHE A 1 98 ? -1.193 4.459 10.516 1.00 97.56 98 PHE A CA 1
ATOM 762 C C . PHE A 1 98 ? -1.488 2.973 10.566 1.00 97.56 98 PHE A C 1
ATOM 764 O O . PHE A 1 98 ? -0.671 2.128 10.201 1.00 97.56 98 PHE A O 1
ATOM 771 N N . SER A 1 99 ? -2.693 2.656 11.008 1.00 97.88 99 SER A N 1
ATOM 772 C CA . SER A 1 99 ? -3.202 1.297 10.992 1.00 97.88 99 SER A CA 1
ATOM 773 C C . SER A 1 99 ? -4.701 1.291 10.788 1.00 97.88 99 SER A C 1
ATOM 775 O O . SER A 1 99 ? -5.389 2.246 11.152 1.00 97.88 99 SER A O 1
ATOM 777 N N . PHE A 1 100 ? -5.194 0.218 10.189 1.00 97.62 100 PHE A N 1
ATOM 778 C CA . PHE A 1 100 ? -6.617 -0.050 10.089 1.00 97.62 100 PHE A CA 1
ATOM 779 C C . PHE A 1 100 ? -6.876 -1.524 9.790 1.00 97.62 100 PHE A C 1
ATOM 781 O O . PHE A 1 100 ? -5.999 -2.271 9.344 1.00 97.62 100 PHE A O 1
ATOM 788 N N . GLU A 1 101 ? -8.123 -1.919 9.998 1.00 97.62 101 GLU A N 1
ATOM 789 C CA . GLU A 1 101 ? -8.676 -3.176 9.523 1.00 97.62 101 GLU A CA 1
ATOM 790 C C . GLU A 1 101 ? -9.461 -2.949 8.230 1.00 97.62 101 GLU A C 1
ATOM 792 O O . GLU A 1 101 ? -10.039 -1.883 8.020 1.00 97.62 101 GLU A O 1
ATOM 797 N N . CYS A 1 102 ? -9.517 -3.953 7.361 1.00 97.31 102 CYS A N 1
ATOM 798 C CA . CYS A 1 102 ? -10.435 -3.978 6.226 1.00 97.31 102 CYS A CA 1
ATOM 799 C C . CYS A 1 102 ? -10.856 -5.412 5.899 1.00 97.31 102 CYS A C 1
ATOM 801 O O . CYS A 1 102 ? -10.117 -6.361 6.162 1.00 97.31 102 CYS A O 1
ATOM 803 N N . LYS A 1 103 ? -12.040 -5.590 5.308 1.00 96.50 103 LYS A N 1
ATOM 804 C CA . LYS A 1 103 ? -12.533 -6.931 4.939 1.00 96.50 103 LYS A CA 1
ATOM 805 C C . LYS A 1 103 ? -12.029 -7.402 3.583 1.00 96.50 103 LYS A C 1
ATOM 807 O O . LYS A 1 103 ? -11.941 -8.599 3.337 1.00 96.50 103 LYS A O 1
ATOM 812 N N . VAL A 1 104 ? -11.722 -6.465 2.690 1.00 95.44 104 VAL A N 1
ATOM 813 C CA . VAL A 1 104 ? -11.320 -6.776 1.316 1.00 95.44 104 VAL A CA 1
ATOM 814 C C . VAL A 1 104 ? -10.112 -5.935 0.933 1.00 95.44 104 VAL A C 1
ATOM 816 O O . VAL A 1 104 ? -10.129 -4.716 1.103 1.00 95.44 104 VAL A O 1
ATOM 819 N N . ILE A 1 105 ? -9.094 -6.592 0.374 1.00 95.12 105 ILE A N 1
ATOM 820 C CA . ILE A 1 105 ? -7.927 -5.955 -0.239 1.00 95.12 105 ILE A CA 1
ATOM 821 C C . ILE A 1 105 ? -7.908 -6.261 -1.734 1.00 95.12 105 ILE A C 1
ATOM 823 O O . ILE A 1 105 ? -7.970 -7.415 -2.154 1.00 95.12 105 ILE A O 1
ATOM 827 N N . HIS A 1 106 ? -7.743 -5.213 -2.532 1.00 94.69 106 HIS A N 1
ATOM 828 C CA . HIS A 1 106 ? -7.438 -5.289 -3.951 1.00 94.69 106 HIS A CA 1
ATOM 829 C C . HIS A 1 106 ? -6.059 -4.694 -4.214 1.00 94.69 106 HIS A C 1
ATOM 831 O O . HIS A 1 106 ? -5.804 -3.534 -3.899 1.00 94.69 106 HIS A O 1
ATOM 837 N N . VAL A 1 107 ? -5.183 -5.479 -4.837 1.00 92.25 107 VAL A N 1
ATOM 838 C CA . VAL A 1 107 ? -3.889 -4.991 -5.322 1.00 92.25 107 VAL A CA 1
ATOM 839 C C . VAL A 1 107 ? -4.083 -4.331 -6.687 1.00 92.25 107 VAL A C 1
ATOM 841 O O . VAL A 1 107 ? -4.735 -4.893 -7.568 1.00 92.25 107 VAL A O 1
ATOM 844 N N . ILE A 1 108 ? -3.515 -3.141 -6.862 1.00 92.12 108 ILE A N 1
ATOM 845 C CA . ILE A 1 108 ? -3.599 -2.320 -8.071 1.00 92.12 108 ILE A CA 1
ATOM 846 C C . ILE A 1 108 ? -2.188 -2.131 -8.632 1.00 92.12 108 ILE A C 1
ATOM 848 O O . ILE A 1 108 ? -1.242 -1.855 -7.896 1.00 92.12 108 ILE A O 1
ATOM 852 N N . GLY A 1 109 ? -2.048 -2.272 -9.950 1.00 85.88 109 GLY A N 1
ATOM 853 C CA . GLY A 1 109 ? -0.750 -2.283 -10.623 1.00 85.88 109 GLY A CA 1
ATOM 854 C C . GLY A 1 109 ? -0.197 -3.707 -10.781 1.00 85.88 109 GLY A C 1
ATOM 855 O O . GLY A 1 109 ? -0.986 -4.649 -10.911 1.00 85.88 109 GLY A O 1
ATOM 856 N N . PRO A 1 110 ? 1.136 -3.893 -10.808 1.00 89.50 110 PRO A N 1
ATOM 857 C CA . PRO A 1 110 ? 2.188 -2.871 -10.695 1.00 89.50 110 PRO A CA 1
ATOM 858 C C . PRO A 1 110 ? 2.196 -1.848 -11.839 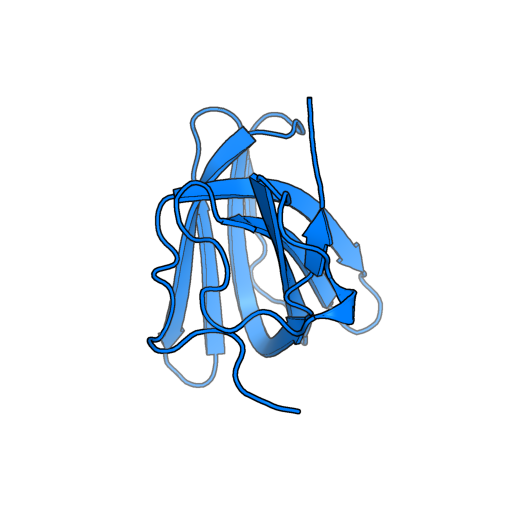1.00 89.50 110 PRO A C 1
ATOM 860 O O . PRO A 1 110 ? 1.769 -2.149 -12.955 1.00 89.50 110 PRO A O 1
ATOM 863 N N . SER A 1 111 ? 2.723 -0.654 -11.565 1.00 90.25 111 SER A N 1
ATOM 864 C CA . SER A 1 111 ? 3.084 0.351 -12.572 1.00 90.25 111 SER A CA 1
ATOM 865 C C . SER A 1 111 ? 4.538 0.760 -12.387 1.00 90.25 111 SER A C 1
ATOM 867 O O . SER A 1 111 ? 4.961 1.034 -11.268 1.00 90.25 111 SER A O 1
ATOM 869 N N . VAL A 1 112 ? 5.299 0.842 -13.473 1.00 91.75 112 VAL A N 1
ATOM 870 C CA . VAL A 1 112 ? 6.707 1.254 -13.431 1.00 91.75 112 VAL A CA 1
ATOM 871 C C . VAL A 1 112 ? 6.888 2.637 -14.033 1.00 91.75 112 VAL A C 1
ATOM 873 O O . VAL A 1 112 ? 6.130 3.041 -14.915 1.00 91.75 112 VAL A O 1
ATOM 876 N N . TYR A 1 113 ? 7.882 3.366 -13.541 1.00 90.88 113 TYR A N 1
ATOM 877 C CA . TYR A 1 113 ? 8.232 4.688 -14.043 1.00 90.88 113 TYR A CA 1
ATOM 878 C C . TYR A 1 113 ? 9.692 5.018 -13.722 1.00 90.88 113 TYR A C 1
ATOM 880 O O . TYR A 1 113 ? 10.368 4.300 -12.978 1.00 90.88 113 TYR A O 1
ATOM 888 N N . THR A 1 114 ? 10.183 6.101 -14.317 1.00 89.50 114 THR A N 1
ATOM 889 C CA . THR A 1 114 ? 11.507 6.649 -14.028 1.00 89.50 114 THR A CA 1
ATOM 890 C C . THR A 1 114 ? 11.340 7.888 -13.158 1.00 89.50 114 THR A C 1
ATOM 892 O O . THR A 1 114 ? 10.587 8.793 -13.513 1.00 89.50 114 THR A O 1
ATOM 895 N N . SER A 1 115 ? 12.035 7.925 -12.025 1.00 84.81 115 SER A N 1
ATOM 896 C CA . SER A 1 115 ? 12.193 9.122 -11.195 1.00 84.81 115 SER A CA 1
ATOM 897 C C . SER A 1 115 ? 13.659 9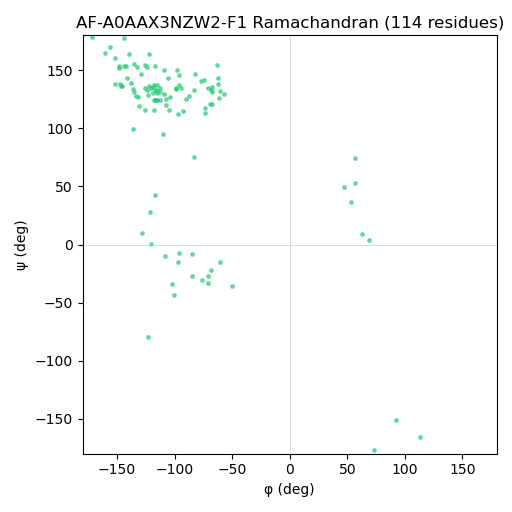.525 -11.176 1.00 84.81 115 SER A C 1
ATOM 899 O O . SER A 1 115 ? 14.523 8.653 -11.044 1.00 84.81 115 SER A O 1
ATOM 901 N N . CYS A 1 116 ? 13.915 10.825 -11.304 1.00 71.25 116 CYS A N 1
ATOM 902 C CA . CYS A 1 116 ? 15.235 11.425 -11.122 1.00 71.25 116 CYS A CA 1
ATOM 903 C C . CYS A 1 116 ? 15.610 11.504 -9.640 1.00 71.25 116 CYS A C 1
ATOM 905 O O . CYS A 1 116 ? 14.672 11.548 -8.806 1.00 71.25 116 CYS A O 1
#

pLDDT: mean 91.11, std 7.04, range [53.38, 97.88]

Foldseek 3Di:
DDQQAPDDDDQFKWWWDDWDFDPVQTKIKTKIWDQPDDRPNDDPVQPDDFPIWIKMKIFGPKAPKDKDFDPDTDMWTWDWDDDPQWIWIWTDDPGMTIIIIGNDIDMDDGDTDHDD

Secondary structure (DSSP, 8-state):
---S-SSPPP-SEEEEEEEEEETTTTEEEEEEEESS---SS--GGG-S---EEEEEEEEES-EEEEEEE--S-EEEEEEEEEETTEEEEEEE-SSEEEEEEESEEEEEEEEEE---

Solvent-accessible surface area (backbone atoms only — not comparable to full-atom values): 6646 Å² total; per-residue (Å²): 134,81,72,32,48,94,60,88,78,84,73,46,62,28,34,42,72,43,79,47,80,40,80,77,77,24,30,38,39,40,33,29,30,41,74,88,56,69,67,80,47,62,58,77,91,70,60,89,75,56,79,42,26,36,40,32,40,43,30,32,57,47,40,79,72,48,76,51,74,53,99,64,75,44,63,29,40,46,48,79,47,79,55,95,82,28,35,42,39,38,37,44,40,97,51,39,33,38,37,32,36,19,62,43,80,44,82,40,75,78,46,72,42,72,76,134

Mean predicted aligned error: 4.42 Å